Protein AF-A0A7K1D585-F1 (afdb_monomer)

Secondary structure (DSSP, 8-state):
---SEEEEETTEEEEE-STT-HHHHHHHHHHHHHTTTTTTEEEEEE-SSEEEEEESSTT-HHHHHHHHHHHHHHHHHHHHHHHHHHHHHT--

Mean predicted aligned error: 7.56 Å

Foldseek 3Di:
DFFPAWDFDFQKIKTFGPFQSFVVLQVVVVVCCVVVVQVQWPGWDGDGGMIITGGPGRRCRRVSRVSVVVVVVVVVVVVVVVVVVVVVVVVD

Structure (mmCIF, N/CA/C/O backbone):
data_AF-A0A7K1D585-F1
#
_entry.id   AF-A0A7K1D585-F1
#
loop_
_atom_site.group_PDB
_atom_site.id
_atom_site.type_symbol
_atom_site.label_atom_id
_atom_site.label_alt_id
_atom_site.label_comp_id
_atom_site.label_asym_id
_atom_site.label_entity_id
_atom_site.label_seq_id
_atom_site.pdbx_PDB_ins_code
_atom_site.Cartn_x
_atom_site.Cartn_y
_atom_site.Cartn_z
_atom_site.occupanc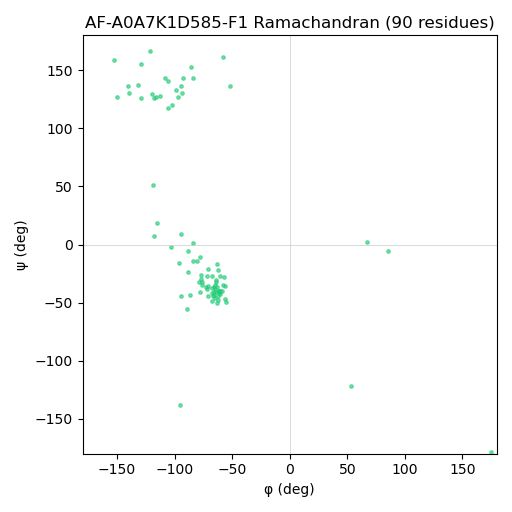y
_atom_site.B_iso_or_equiv
_atom_site.auth_seq_id
_atom_site.auth_comp_id
_atom_site.auth_asym_id
_atom_site.auth_atom_id
_atom_site.pdbx_PDB_model_num
ATOM 1 N N . GLN A 1 1 ? 4.818 9.660 -11.692 1.00 61.47 1 GLN A N 1
ATOM 2 C CA . GLN A 1 1 ? 3.651 9.230 -10.892 1.00 61.47 1 GLN A CA 1
ATOM 3 C C . GLN A 1 1 ? 4.025 7.909 -10.233 1.00 61.47 1 GLN A C 1
ATOM 5 O O . GLN A 1 1 ? 4.556 7.071 -10.943 1.00 61.47 1 GLN A O 1
ATOM 10 N N . LEU A 1 2 ? 3.866 7.755 -8.909 1.00 79.00 2 LEU A N 1
ATOM 11 C CA . LEU A 1 2 ? 4.301 6.539 -8.186 1.00 79.00 2 LEU A CA 1
ATOM 12 C C . LEU A 1 2 ? 3.184 5.514 -7.977 1.00 79.00 2 LEU A C 1
ATOM 14 O O . LEU A 1 2 ? 3.491 4.376 -7.672 1.00 79.00 2 LEU A O 1
ATOM 18 N N . ILE A 1 3 ? 1.917 5.896 -8.145 1.00 90.75 3 ILE A N 1
ATOM 19 C CA . ILE A 1 3 ? 0.769 4.993 -8.007 1.00 90.75 3 ILE A CA 1
ATOM 20 C C . ILE A 1 3 ? 0.221 4.679 -9.400 1.00 90.75 3 ILE A C 1
ATOM 22 O O . ILE A 1 3 ? -0.225 5.591 -10.104 1.00 90.75 3 ILE A O 1
ATOM 26 N N . LEU A 1 4 ? 0.267 3.402 -9.776 1.00 92.94 4 LEU A N 1
ATOM 27 C CA . LEU A 1 4 ? -0.284 2.855 -11.019 1.00 92.94 4 LEU A CA 1
ATOM 28 C C . LEU A 1 4 ? -1.701 2.315 -10.804 1.00 92.94 4 LEU A C 1
ATOM 30 O O . LEU A 1 4 ? -2.599 2.595 -11.594 1.00 92.94 4 LEU A O 1
ATOM 34 N N . SER A 1 5 ? -1.921 1.582 -9.713 1.00 94.88 5 SER A N 1
ATOM 35 C CA . SER A 1 5 ? -3.238 1.070 -9.330 1.00 94.88 5 SER A CA 1
ATOM 36 C C . SER A 1 5 ? -3.344 0.888 -7.819 1.00 94.88 5 SER A C 1
ATOM 38 O O . SER A 1 5 ? -2.333 0.811 -7.118 1.00 94.88 5 SER A O 1
ATOM 40 N N . VAL A 1 6 ? -4.580 0.857 -7.318 1.00 96.62 6 VAL A N 1
ATOM 41 C CA . VAL A 1 6 ? -4.889 0.602 -5.908 1.00 96.62 6 VAL A CA 1
ATOM 42 C C . VAL A 1 6 ? -6.115 -0.300 -5.828 1.00 96.62 6 VAL A C 1
ATOM 44 O O . VAL A 1 6 ? -7.127 -0.002 -6.466 1.00 96.62 6 VAL A O 1
ATOM 47 N N . VAL A 1 7 ? -6.033 -1.374 -5.046 1.00 97.62 7 VAL A N 1
ATOM 48 C CA . VAL A 1 7 ? -7.133 -2.320 -4.800 1.00 97.62 7 VAL A CA 1
ATOM 49 C C . VAL A 1 7 ? -7.255 -2.564 -3.299 1.00 97.62 7 VAL A C 1
ATOM 51 O O . VAL A 1 7 ? -6.245 -2.721 -2.622 1.00 97.62 7 VAL A O 1
ATOM 54 N N . GLY A 1 8 ? -8.478 -2.589 -2.770 1.00 97.81 8 GLY A N 1
ATOM 55 C CA . GLY A 1 8 ? -8.747 -2.907 -1.366 1.00 97.81 8 GLY A CA 1
ATOM 56 C C . GLY A 1 8 ? -9.346 -4.304 -1.200 1.00 97.81 8 GLY A C 1
ATOM 57 O O . GLY A 1 8 ? -10.190 -4.699 -1.999 1.00 97.81 8 GLY A O 1
ATOM 58 N N . SER A 1 9 ? -8.937 -5.031 -0.160 1.00 97.81 9 SER A N 1
ATOM 59 C CA . SER A 1 9 ? -9.493 -6.336 0.221 1.00 97.81 9 SER A CA 1
ATOM 60 C C . SER A 1 9 ? -9.383 -6.534 1.730 1.00 97.81 9 SER A C 1
ATOM 62 O O . SER A 1 9 ? -8.299 -6.373 2.286 1.00 97.81 9 SER A O 1
ATOM 64 N N . GLY A 1 10 ? -10.487 -6.866 2.406 1.00 98.06 10 GLY A N 1
ATOM 65 C CA . GLY A 1 10 ? -10.509 -6.983 3.868 1.00 98.06 10 GLY A CA 1
ATOM 66 C C . GLY A 1 10 ? -9.963 -5.719 4.537 1.00 98.06 10 GLY A C 1
ATOM 67 O O . GLY A 1 10 ? -10.455 -4.616 4.287 1.00 98.06 10 GLY A O 1
ATOM 68 N N . ASN A 1 11 ? -8.917 -5.867 5.346 1.00 97.94 11 ASN A N 1
ATOM 69 C CA . ASN A 1 11 ? -8.204 -4.765 5.990 1.00 97.94 11 ASN A CA 1
ATOM 70 C C . ASN A 1 11 ? -6.974 -4.292 5.201 1.00 97.94 11 ASN A C 1
ATOM 72 O O . ASN A 1 11 ? -6.202 -3.499 5.721 1.00 97.94 11 ASN A O 1
ATOM 76 N N . LEU A 1 12 ? -6.753 -4.755 3.974 1.00 98.25 12 LEU A N 1
ATOM 77 C CA . LEU A 1 12 ? -5.576 -4.421 3.177 1.00 98.25 12 LEU A CA 1
ATOM 78 C C . LEU A 1 12 ? -5.933 -3.487 2.021 1.00 98.25 12 LEU A C 1
ATOM 80 O O . LEU A 1 12 ? -6.965 -3.641 1.365 1.00 98.25 12 LEU A O 1
ATOM 84 N N . ALA A 1 13 ? -5.032 -2.557 1.724 1.00 97.75 13 ALA A N 1
ATOM 85 C CA . ALA A 1 13 ? -4.960 -1.875 0.442 1.00 97.75 13 ALA A CA 1
ATOM 86 C C . ALA A 1 13 ? -3.631 -2.226 -0.237 1.00 97.75 13 ALA A C 1
ATOM 88 O O . ALA A 1 13 ? -2.560 -2.074 0.347 1.00 97.75 13 ALA A O 1
ATOM 89 N N . VAL A 1 14 ? -3.708 -2.701 -1.475 1.00 97.81 14 VAL A N 1
ATOM 90 C CA . VAL A 1 14 ? -2.562 -3.062 -2.309 1.00 97.81 14 VAL A CA 1
ATOM 91 C C . VAL A 1 14 ? -2.345 -1.943 -3.313 1.00 97.81 14 VAL A C 1
ATOM 93 O O . VAL A 1 14 ? -3.240 -1.640 -4.106 1.00 97.81 14 VAL A O 1
ATOM 96 N N . VAL A 1 15 ? -1.168 -1.327 -3.287 1.00 97.12 15 VAL A N 1
ATOM 97 C CA . VAL A 1 15 ? -0.794 -0.239 -4.192 1.00 97.12 15 VAL A CA 1
ATOM 98 C C . VAL A 1 15 ? 0.307 -0.711 -5.127 1.00 97.12 15 VAL A C 1
ATOM 100 O O . VAL A 1 15 ? 1.338 -1.196 -4.670 1.00 97.12 15 VAL A O 1
ATOM 103 N N . ARG A 1 16 ? 0.111 -0.538 -6.433 1.00 96.56 16 ARG A N 1
ATOM 104 C CA . ARG A 1 16 ? 1.127 -0.827 -7.450 1.00 96.56 16 ARG A CA 1
ATOM 105 C C . ARG A 1 16 ? 1.904 0.428 -7.803 1.00 96.56 16 ARG A C 1
ATOM 107 O O . ARG A 1 16 ? 1.308 1.486 -8.022 1.00 96.56 16 ARG A O 1
ATOM 114 N N . THR A 1 17 ? 3.215 0.287 -7.916 1.00 95.44 17 THR A N 1
ATOM 115 C CA . THR A 1 17 ? 4.151 1.344 -8.300 1.00 95.44 17 THR A CA 1
ATOM 116 C C . THR A 1 17 ? 4.929 0.953 -9.555 1.00 95.44 17 THR A C 1
ATOM 118 O O . THR A 1 17 ? 4.917 -0.214 -9.945 1.00 95.44 17 THR A O 1
ATOM 121 N N . PRO A 1 18 ? 5.625 1.895 -10.216 1.00 94.44 18 PRO A N 1
ATOM 122 C CA . PRO A 1 18 ? 6.700 1.532 -11.136 1.00 94.44 18 PRO A CA 1
ATOM 123 C C . PRO A 1 18 ? 7.791 0.703 -10.422 1.00 94.44 18 PRO A C 1
ATOM 125 O O . PRO A 1 18 ? 7.867 0.772 -9.186 1.00 94.44 18 PRO A O 1
ATOM 128 N N . PRO A 1 19 ? 8.645 -0.021 -11.169 1.00 94.62 19 PRO A N 1
ATOM 129 C CA . PRO A 1 19 ? 9.758 -0.792 -10.604 1.00 94.62 19 PRO A CA 1
ATOM 130 C C . PRO A 1 19 ? 10.645 0.049 -9.676 1.00 94.62 19 PRO A C 1
ATOM 132 O O . PRO A 1 19 ? 10.939 1.210 -9.982 1.00 94.62 19 PRO A O 1
ATOM 135 N N . GLY A 1 20 ? 11.021 -0.510 -8.522 1.00 93.06 20 GLY A N 1
ATOM 136 C CA . GLY A 1 20 ? 11.786 0.171 -7.467 1.00 93.06 20 GLY A CA 1
ATOM 137 C C . GLY A 1 20 ? 11.057 1.314 -6.743 1.00 93.06 20 GLY A C 1
ATOM 138 O O . GLY A 1 20 ? 11.636 1.984 -5.884 1.00 93.06 20 GLY A O 1
ATOM 139 N N . GLY A 1 21 ? 9.792 1.584 -7.080 1.00 93.56 21 GLY A N 1
ATOM 140 C CA . GLY A 1 21 ? 9.026 2.717 -6.557 1.00 93.56 21 GLY A CA 1
ATOM 141 C C . GLY A 1 21 ? 8.361 2.476 -5.200 1.00 93.56 21 GLY A C 1
ATOM 142 O O . GLY A 1 21 ? 7.931 3.444 -4.562 1.00 93.56 21 GLY A O 1
ATOM 143 N N . ALA A 1 22 ? 8.268 1.222 -4.750 1.00 96.00 22 ALA A N 1
ATOM 144 C CA . ALA A 1 22 ? 7.471 0.857 -3.583 1.00 96.00 22 ALA A CA 1
ATOM 145 C C . ALA A 1 22 ? 8.001 1.483 -2.287 1.00 96.00 22 ALA A C 1
ATOM 147 O O . ALA A 1 22 ? 7.233 2.099 -1.552 1.00 96.00 22 ALA A O 1
ATOM 148 N N . ASN A 1 23 ? 9.312 1.423 -2.039 1.00 95.88 23 ASN A N 1
ATOM 149 C CA . ASN A 1 23 ? 9.919 1.994 -0.829 1.00 95.88 23 ASN 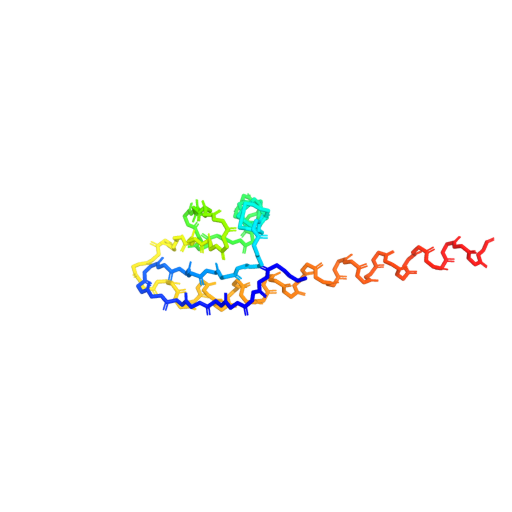A CA 1
ATOM 150 C C . ASN A 1 23 ? 9.720 3.513 -0.720 1.00 95.88 23 ASN A C 1
ATOM 152 O O . ASN A 1 23 ? 9.414 4.039 0.352 1.00 95.88 23 ASN A O 1
ATOM 156 N N . LEU A 1 24 ? 9.840 4.231 -1.842 1.00 93.38 24 LEU A N 1
ATOM 157 C CA . LEU A 1 24 ? 9.610 5.675 -1.873 1.00 93.38 24 LEU A CA 1
ATOM 158 C C . LEU A 1 24 ? 8.151 6.016 -1.546 1.00 93.38 24 LEU A C 1
ATOM 160 O O . LEU A 1 24 ? 7.886 6.980 -0.821 1.00 93.38 24 LEU A O 1
ATOM 164 N N . LEU A 1 25 ? 7.211 5.232 -2.077 1.00 93.81 25 LEU A N 1
ATOM 165 C CA . LEU A 1 25 ? 5.792 5.401 -1.792 1.00 93.81 25 LEU A CA 1
ATOM 166 C C . LEU A 1 25 ? 5.462 5.065 -0.334 1.00 93.81 25 LEU A C 1
ATOM 168 O O . LEU A 1 25 ? 4.804 5.871 0.319 1.00 93.81 25 LEU A O 1
ATOM 172 N N . ALA A 1 26 ? 5.928 3.925 0.177 1.00 94.19 26 ALA A N 1
ATOM 173 C CA . ALA A 1 26 ? 5.699 3.503 1.558 1.00 94.19 26 ALA A CA 1
ATOM 174 C C . ALA A 1 26 ? 6.188 4.569 2.545 1.00 94.19 26 ALA A C 1
ATOM 176 O O . ALA A 1 26 ? 5.412 5.057 3.358 1.00 94.19 26 ALA A O 1
ATOM 177 N N . SER A 1 27 ? 7.403 5.083 2.340 1.00 93.06 27 SER A N 1
ATOM 178 C CA . SER A 1 27 ? 7.947 6.184 3.139 1.00 93.06 27 SER A CA 1
ATOM 179 C C . SER A 1 27 ? 7.079 7.456 3.097 1.00 93.06 27 SER A C 1
ATOM 181 O O . SER A 1 27 ? 6.993 8.195 4.078 1.00 93.06 27 SER A O 1
ATOM 183 N N . ALA A 1 28 ? 6.430 7.753 1.964 1.00 91.44 28 ALA A N 1
ATOM 184 C CA . ALA A 1 28 ? 5.500 8.880 1.864 1.00 91.44 28 ALA A CA 1
ATOM 185 C C . ALA A 1 28 ? 4.185 8.634 2.610 1.00 91.44 28 ALA A C 1
ATOM 187 O O . ALA A 1 28 ? 3.672 9.562 3.233 1.00 91.44 28 ALA A O 1
ATOM 188 N N . ILE A 1 29 ? 3.675 7.404 2.564 1.00 91.69 29 ILE A N 1
ATOM 189 C CA . ILE A 1 29 ? 2.484 6.986 3.305 1.00 91.69 29 ILE A CA 1
ATOM 190 C C . ILE A 1 29 ? 2.757 7.023 4.810 1.00 91.69 29 ILE A C 1
ATOM 192 O O . ILE A 1 29 ? 1.948 7.572 5.550 1.00 91.69 29 ILE A O 1
ATOM 196 N N . ASP A 1 30 ? 3.912 6.535 5.263 1.00 91.19 30 ASP A N 1
ATOM 197 C CA . ASP A 1 30 ? 4.267 6.523 6.685 1.00 91.19 30 ASP A CA 1
ATOM 198 C C . ASP A 1 30 ? 4.333 7.943 7.264 1.00 91.19 30 ASP A C 1
ATOM 200 O O . ASP A 1 30 ? 3.811 8.198 8.348 1.00 91.19 30 ASP A O 1
ATOM 204 N N . ARG A 1 31 ? 4.885 8.909 6.513 1.00 90.62 31 ARG A N 1
ATOM 205 C CA . ARG A 1 31 ? 4.865 10.329 6.913 1.00 90.62 31 ARG A CA 1
ATOM 206 C C . ARG A 1 31 ? 3.443 10.885 7.033 1.00 90.62 31 ARG A C 1
ATOM 208 O O . ARG A 1 31 ? 3.173 11.641 7.963 1.00 90.62 31 ARG A O 1
ATOM 215 N N . ALA A 1 32 ? 2.549 10.509 6.119 1.00 89.44 32 ALA A N 1
ATOM 216 C CA . ALA A 1 32 ? 1.142 10.908 6.163 1.00 89.44 32 ALA A CA 1
ATOM 217 C C . ALA A 1 32 ? 0.352 10.198 7.278 1.00 89.44 32 ALA A C 1
ATOM 219 O O . ALA A 1 32 ? -0.627 10.715 7.804 1.00 89.44 32 ALA A O 1
ATOM 220 N N . ALA A 1 33 ? 0.765 9.001 7.684 1.00 88.69 33 ALA A N 1
ATOM 221 C CA . ALA A 1 33 ? 0.199 8.358 8.862 1.00 88.69 33 ALA A CA 1
ATOM 222 C C . ALA A 1 33 ? 0.658 9.082 10.141 1.00 88.69 33 ALA A C 1
ATOM 224 O O . ALA A 1 33 ? -0.159 9.392 11.006 1.00 88.69 33 ALA A O 1
ATOM 225 N N . GLN A 1 34 ? 1.950 9.416 10.231 1.00 87.88 34 GLN A N 1
ATOM 226 C CA . GLN A 1 34 ? 2.545 10.107 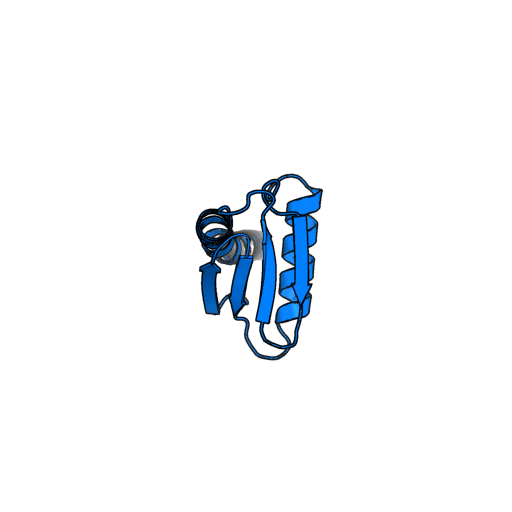11.382 1.00 87.88 34 GLN A CA 1
ATOM 227 C C . GLN A 1 34 ? 2.008 11.527 11.590 1.00 87.88 34 GLN A C 1
ATOM 229 O O . GLN A 1 34 ? 1.868 11.962 12.730 1.00 87.88 34 GLN A O 1
ATOM 234 N N . ASN A 1 35 ? 1.690 12.251 10.514 1.00 86.38 35 ASN A N 1
ATOM 235 C CA . ASN A 1 35 ? 1.116 13.596 10.601 1.00 86.38 35 ASN A CA 1
ATOM 236 C C . ASN A 1 35 ? -0.417 13.605 10.795 1.00 86.38 35 ASN A C 1
ATOM 238 O O . ASN A 1 35 ? -1.018 14.675 10.875 1.00 86.38 35 ASN A O 1
ATOM 242 N N . GLY A 1 36 ? -1.044 12.426 10.889 1.00 84.88 36 GLY A N 1
ATOM 243 C CA . GLY A 1 36 ? -2.476 12.261 11.132 1.00 84.88 36 GLY A CA 1
ATOM 244 C C . GLY A 1 36 ? -3.366 12.309 9.885 1.00 84.88 36 GLY A C 1
ATOM 245 O O . GLY A 1 36 ? -4.557 12.015 10.004 1.00 84.88 36 GLY A O 1
ATOM 246 N N . GLU A 1 37 ? -2.826 12.602 8.697 1.00 86.31 37 GLU A N 1
ATOM 247 C CA . GLU A 1 37 ? -3.587 12.625 7.435 1.00 86.31 37 GLU A CA 1
ATOM 248 C C . GLU A 1 37 ? -4.131 11.238 7.053 1.00 86.31 37 GLU A C 1
ATOM 250 O O . GLU A 1 37 ? -5.196 11.132 6.444 1.00 86.31 37 GLU A O 1
ATOM 255 N N . LEU A 1 38 ? -3.428 10.167 7.439 1.00 88.81 38 LEU A N 1
ATOM 256 C CA . LEU A 1 38 ? -3.800 8.781 7.148 1.00 88.81 38 LEU A CA 1
ATOM 257 C C . LE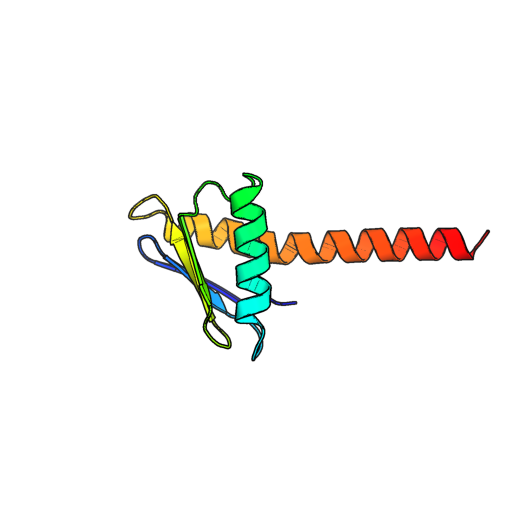U A 1 38 ? -4.039 7.952 8.419 1.00 88.81 38 LEU A C 1
ATOM 259 O O . LEU A 1 38 ? -3.512 6.855 8.592 1.00 88.81 38 LEU A O 1
ATOM 263 N N . SER A 1 39 ? -4.876 8.473 9.316 1.00 89.06 39 SER A N 1
ATOM 264 C CA . SER A 1 39 ? -5.166 7.875 10.630 1.00 89.06 39 SER A CA 1
ATOM 265 C C . SER A 1 39 ? -5.843 6.495 10.593 1.00 89.06 39 SER A C 1
ATOM 267 O O . SER A 1 39 ? -5.836 5.784 11.604 1.00 89.06 39 SER A O 1
ATOM 269 N N . SER A 1 40 ? -6.422 6.100 9.456 1.00 92.25 40 SER A N 1
ATOM 270 C CA . SER A 1 40 ? -7.058 4.792 9.249 1.00 92.25 40 SER A CA 1
ATOM 271 C C . SER A 1 40 ? -6.064 3.664 8.949 1.00 92.25 40 SER A C 1
ATOM 273 O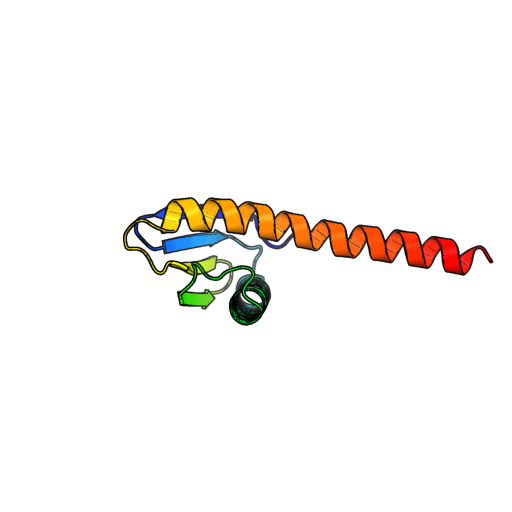 O . SER A 1 40 ? -6.442 2.494 9.058 1.00 92.25 40 SER A O 1
ATOM 275 N N . ALA A 1 41 ? -4.808 3.987 8.622 1.00 94.25 41 ALA A N 1
ATOM 276 C CA . ALA A 1 41 ? -3.738 3.015 8.435 1.00 94.25 41 ALA A CA 1
ATOM 277 C C . ALA A 1 41 ? -3.080 2.630 9.776 1.00 94.25 41 ALA A C 1
ATOM 279 O O . ALA A 1 41 ? -2.917 3.457 10.673 1.00 94.25 41 ALA A O 1
ATOM 280 N N . ILE A 1 42 ? -2.701 1.359 9.905 1.00 95.12 42 ILE A N 1
ATOM 281 C CA . ILE A 1 42 ? -1.822 0.827 10.955 1.00 95.12 42 ILE A CA 1
ATOM 282 C C . ILE A 1 42 ? -0.358 0.978 10.524 1.00 95.12 42 ILE A C 1
ATOM 284 O O . ILE A 1 42 ? 0.478 1.371 11.330 1.00 95.12 42 ILE A O 1
ATOM 288 N N . GLY A 1 43 ? -0.049 0.660 9.263 1.00 93.69 43 GLY A N 1
ATOM 289 C CA . GLY A 1 43 ? 1.313 0.685 8.732 1.00 93.69 43 GLY A CA 1
ATOM 290 C C . GLY A 1 43 ? 1.409 0.159 7.301 1.00 93.69 43 GLY A C 1
ATOM 291 O O . GLY A 1 43 ? 0.392 -0.208 6.695 1.00 93.69 43 GLY A O 1
ATOM 292 N N . THR A 1 44 ? 2.634 0.126 6.769 1.00 95.94 44 THR A N 1
ATOM 293 C CA . THR A 1 44 ? 2.934 -0.311 5.400 1.00 95.94 44 THR A CA 1
ATOM 294 C C . THR A 1 44 ? 4.045 -1.360 5.328 1.00 95.94 44 THR A C 1
ATOM 296 O O . THR A 1 44 ? 4.900 -1.439 6.205 1.00 95.94 44 THR A O 1
ATOM 299 N N . ILE A 1 45 ? 4.037 -2.169 4.262 1.00 97.50 45 ILE A N 1
ATOM 300 C CA . ILE A 1 45 ? 5.153 -3.035 3.855 1.00 97.50 45 ILE A CA 1
ATOM 301 C C . ILE A 1 45 ? 5.429 -2.784 2.374 1.00 97.50 45 ILE A C 1
ATOM 303 O O . ILE A 1 45 ? 4.522 -2.895 1.545 1.00 97.50 45 ILE A O 1
ATOM 307 N N . ALA A 1 46 ? 6.679 -2.471 2.040 1.00 97.50 46 ALA A N 1
ATOM 308 C CA . ALA A 1 46 ? 7.129 -2.286 0.667 1.00 97.50 46 ALA A CA 1
ATOM 309 C C . ALA A 1 46 ? 7.832 -3.540 0.131 1.00 97.50 46 ALA A C 1
ATOM 311 O O . ALA A 1 46 ? 8.704 -4.104 0.789 1.00 97.50 46 ALA A O 1
ATOM 312 N N . GLY A 1 47 ? 7.461 -3.943 -1.083 1.00 97.38 47 GLY A N 1
ATOM 313 C CA . GLY A 1 47 ? 8.259 -4.817 -1.940 1.00 97.38 47 GLY A CA 1
ATOM 314 C C . GLY A 1 47 ? 9.098 -3.995 -2.922 1.00 97.38 47 GLY A C 1
ATOM 315 O O . GLY A 1 47 ? 9.639 -2.950 -2.565 1.00 97.38 47 GLY A O 1
ATOM 316 N N . ASP A 1 48 ? 9.169 -4.444 -4.177 1.00 96.88 48 ASP A N 1
ATOM 317 C CA . ASP A 1 48 ? 9.814 -3.697 -5.269 1.00 96.88 48 ASP A CA 1
ATOM 318 C C . ASP A 1 48 ? 8.834 -2.750 -5.986 1.00 96.88 48 ASP A C 1
ATOM 320 O O . ASP A 1 48 ? 9.030 -1.532 -6.046 1.00 96.88 48 ASP A O 1
ATOM 324 N N . ASP A 1 49 ? 7.729 -3.313 -6.475 1.00 96.75 49 ASP A N 1
ATOM 325 C CA . ASP A 1 49 ? 6.718 -2.625 -7.285 1.00 96.75 49 ASP A CA 1
ATOM 326 C C . ASP A 1 49 ? 5.330 -2.583 -6.618 1.00 96.75 49 ASP A C 1
ATOM 328 O O . ASP A 1 49 ? 4.326 -2.211 -7.233 1.00 96.75 49 ASP A O 1
ATOM 332 N N . THR A 1 50 ? 5.256 -3.019 -5.359 1.00 96.56 50 THR A N 1
ATOM 333 C CA . THR A 1 50 ? 4.008 -3.189 -4.616 1.00 96.56 50 THR A CA 1
ATOM 334 C C . THR A 1 50 ? 4.175 -2.742 -3.170 1.00 96.56 50 THR A C 1
ATOM 336 O O . THR A 1 50 ? 5.159 -3.083 -2.518 1.00 96.56 50 THR A O 1
ATOM 339 N N . VAL A 1 51 ? 3.187 -2.011 -2.654 1.00 97.75 51 VAL A N 1
ATOM 340 C CA . VAL A 1 51 ? 3.072 -1.653 -1.236 1.00 97.75 51 VAL A CA 1
ATOM 341 C C . VAL A 1 51 ? 1.771 -2.220 -0.686 1.00 97.75 51 VAL A C 1
ATOM 343 O O . VAL A 1 51 ? 0.702 -2.005 -1.261 1.00 97.75 51 VAL A O 1
ATOM 346 N N . LEU A 1 52 ? 1.859 -2.920 0.439 1.00 98.12 52 LEU A N 1
ATOM 347 C CA . LEU A 1 52 ? 0.705 -3.287 1.251 1.00 98.12 52 LEU A CA 1
ATOM 348 C C . LEU A 1 52 ? 0.505 -2.229 2.329 1.00 98.12 52 LEU A C 1
ATOM 350 O O . LEU A 1 52 ? 1.447 -1.884 3.037 1.00 98.12 52 LEU A O 1
ATOM 354 N N . VAL A 1 53 ? -0.720 -1.734 2.470 1.00 97.38 53 VAL A N 1
ATOM 355 C CA . VAL A 1 53 ? -1.123 -0.827 3.548 1.00 97.38 53 VAL A CA 1
ATOM 356 C C . VAL A 1 53 ? -2.202 -1.517 4.367 1.00 97.38 53 VAL A C 1
ATOM 358 O O . VAL A 1 53 ? -3.209 -1.968 3.818 1.00 97.38 53 VAL A O 1
ATOM 361 N N . VAL A 1 54 ? -1.992 -1.608 5.676 1.00 97.62 54 VAL A N 1
ATOM 362 C CA . VAL A 1 54 ? -2.912 -2.287 6.593 1.00 97.62 54 VAL A CA 1
ATOM 363 C C . VAL A 1 54 ? -3.825 -1.253 7.241 1.00 97.62 54 VAL A C 1
ATOM 365 O O . VAL A 1 54 ? -3.347 -0.279 7.813 1.00 97.62 54 VAL A O 1
ATOM 368 N N . ALA A 1 55 ? -5.135 -1.452 7.164 1.00 97.56 55 ALA A N 1
ATOM 369 C CA . ALA A 1 55 ? -6.158 -0.639 7.806 1.00 97.56 55 ALA A CA 1
ATOM 370 C C . ALA A 1 55 ? -6.416 -1.097 9.248 1.00 97.56 55 ALA A C 1
ATOM 372 O O . ALA A 1 55 ? -6.293 -2.277 9.575 1.00 97.56 55 ALA A O 1
ATOM 373 N N . LYS A 1 56 ? -6.863 -0.165 10.097 1.00 96.31 56 LYS A N 1
ATOM 374 C CA . LYS A 1 56 ? -7.277 -0.451 11.483 1.00 96.31 56 LYS A CA 1
ATOM 375 C C . LYS A 1 56 ? -8.516 -1.338 11.573 1.00 96.31 56 LYS A C 1
ATOM 377 O O . LYS A 1 56 ? -8.625 -2.159 12.475 1.00 96.31 56 LYS A O 1
ATOM 382 N N . GLN A 1 57 ? -9.460 -1.151 10.656 1.00 97.00 57 GLN A N 1
ATOM 383 C CA . GLN A 1 57 ? -10.716 -1.897 10.629 1.00 97.00 57 GLN A CA 1
ATOM 384 C C . GLN A 1 57 ? -10.598 -3.139 9.742 1.00 97.00 57 GLN A C 1
ATOM 386 O O . GLN A 1 57 ? -9.996 -3.081 8.670 1.00 97.00 57 GLN A O 1
ATOM 391 N N . ALA A 1 58 ? -11.244 -4.236 10.153 1.00 96.88 58 ALA A N 1
ATOM 392 C CA . ALA A 1 58 ? -11.214 -5.528 9.457 1.00 96.88 58 ALA A CA 1
ATOM 393 C C . ALA A 1 58 ? -11.693 -5.464 7.991 1.00 96.88 58 ALA A C 1
ATOM 395 O O . ALA A 1 58 ? -11.253 -6.254 7.163 1.00 96.88 58 ALA A O 1
ATOM 396 N N . ASN A 1 59 ? -12.568 -4.514 7.660 1.00 96.94 59 ASN A N 1
ATOM 397 C CA . ASN A 1 59 ? -13.085 -4.248 6.314 1.00 96.94 59 ASN A CA 1
ATOM 398 C C . ASN A 1 59 ? -12.669 -2.859 5.785 1.00 96.94 59 ASN A C 1
ATOM 400 O O . ASN A 1 59 ? -13.290 -2.331 4.863 1.00 96.94 59 ASN A O 1
ATOM 404 N N . GLY A 1 60 ? -11.638 -2.246 6.377 1.00 97.31 60 GLY A N 1
ATOM 405 C CA . GLY A 1 60 ? -11.209 -0.881 6.060 1.00 97.31 60 GLY A CA 1
ATOM 406 C C . GLY A 1 60 ? -10.398 -0.741 4.766 1.00 97.31 60 GLY A C 1
ATOM 407 O O . GLY A 1 60 ? -10.174 0.379 4.308 1.00 97.31 60 GLY A O 1
ATOM 408 N N . GLY A 1 61 ? -9.967 -1.846 4.155 1.00 97.69 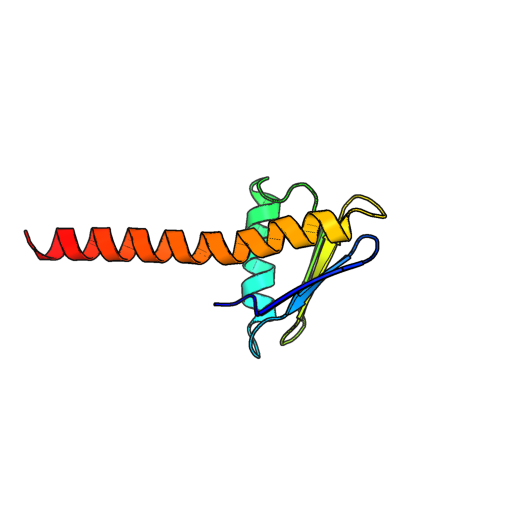61 GLY A N 1
ATOM 409 C CA . GLY A 1 61 ? -9.124 -1.874 2.957 1.00 97.69 61 GLY A CA 1
ATO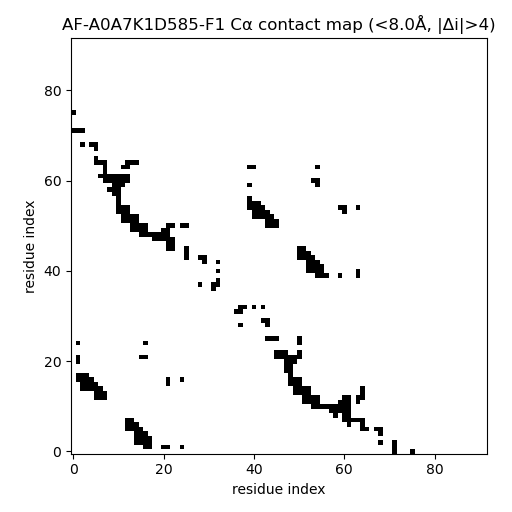M 410 C C . GLY A 1 61 ? -9.697 -1.100 1.760 1.00 97.69 61 GLY A C 1
ATOM 411 O O . GLY A 1 61 ? -8.992 -0.257 1.205 1.00 97.69 61 GLY A O 1
ATOM 412 N N . PRO A 1 62 ? -10.973 -1.295 1.366 1.00 97.62 62 PRO A N 1
ATOM 413 C CA . PRO A 1 62 ? -11.602 -0.527 0.286 1.00 97.62 62 PRO A CA 1
ATOM 414 C C . PRO A 1 62 ? -11.657 0.986 0.539 1.00 97.62 62 PRO A C 1
ATOM 416 O O . PRO A 1 62 ? -11.408 1.776 -0.374 1.00 97.62 62 PRO A O 1
ATOM 419 N N . ALA A 1 63 ? -11.937 1.407 1.776 1.00 96.19 63 ALA A N 1
ATOM 420 C CA . ALA A 1 63 ? -11.937 2.824 2.138 1.00 96.19 63 ALA A CA 1
ATOM 421 C C . ALA A 1 63 ? -10.518 3.409 2.067 1.00 96.19 63 ALA A C 1
ATOM 423 O O . ALA A 1 63 ? -10.307 4.470 1.478 1.00 96.19 63 ALA A O 1
ATOM 424 N N . LEU A 1 64 ? -9.532 2.676 2.589 1.00 95.50 64 LEU A N 1
ATOM 425 C CA . LEU A 1 64 ? -8.125 3.058 2.539 1.00 95.50 64 LEU A CA 1
ATOM 426 C C . LEU A 1 64 ? -7.612 3.162 1.094 1.00 95.50 64 LEU A C 1
ATOM 428 O O . LEU A 1 64 ? -6.922 4.119 0.748 1.00 95.50 64 LEU A O 1
ATOM 432 N N . ALA A 1 65 ? -8.014 2.233 0.223 1.00 95.81 65 ALA A N 1
ATOM 433 C CA . ALA A 1 65 ? -7.690 2.253 -1.199 1.00 95.81 65 ALA A CA 1
ATOM 434 C C . ALA A 1 65 ? -8.195 3.525 -1.899 1.00 95.81 65 ALA A C 1
ATOM 436 O O . ALA A 1 65 ? -7.477 4.104 -2.719 1.00 95.81 65 ALA A O 1
ATOM 437 N N . LYS A 1 66 ? -9.404 3.989 -1.556 1.00 94.00 66 LYS A N 1
ATOM 438 C CA . LYS A 1 66 ? -9.963 5.238 -2.092 1.00 94.00 66 LYS A CA 1
ATOM 439 C C . LYS A 1 66 ? -9.110 6.444 -1.692 1.00 94.00 66 LYS A C 1
ATOM 441 O O . LYS A 1 66 ? -8.713 7.213 -2.564 1.00 94.00 66 LYS A O 1
ATOM 446 N N . VAL A 1 67 ? -8.756 6.547 -0.410 1.00 92.38 67 VAL A N 1
ATOM 447 C CA . VAL A 1 67 ? -7.907 7.636 0.103 1.00 92.38 67 VAL A CA 1
ATOM 448 C C . VAL A 1 67 ? -6.515 7.610 -0.540 1.00 92.38 67 VAL A C 1
ATOM 450 O O . VAL A 1 67 ? -6.019 8.634 -1.004 1.00 92.38 67 VAL A O 1
ATOM 453 N N . LEU A 1 68 ? -5.890 6.436 -0.659 1.00 92.44 68 LEU A N 1
ATOM 454 C CA . LEU A 1 68 ? -4.564 6.291 -1.275 1.00 92.44 68 LEU A CA 1
ATOM 455 C C . LEU A 1 68 ? -4.551 6.659 -2.765 1.00 92.44 68 LEU A C 1
ATOM 457 O O . LEU A 1 68 ? -3.563 7.200 -3.269 1.00 92.44 68 LEU A O 1
ATOM 461 N N . LYS A 1 69 ? -5.655 6.414 -3.477 1.00 90.31 69 LYS A N 1
ATOM 462 C CA . LYS A 1 69 ? -5.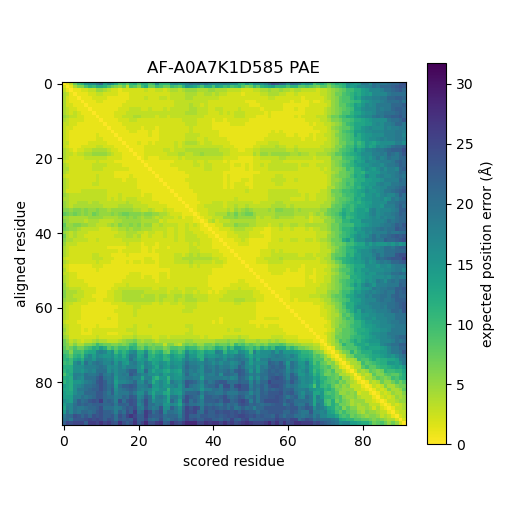807 6.825 -4.879 1.00 90.31 69 LYS A CA 1
ATOM 463 C C . LYS A 1 69 ? -5.777 8.351 -5.023 1.00 90.31 69 LYS A C 1
ATOM 465 O O . LYS A 1 69 ? -5.186 8.866 -5.972 1.00 90.31 69 LYS A O 1
ATOM 470 N N . GLU A 1 70 ? -6.347 9.067 -4.056 1.00 84.88 70 GLU A N 1
ATOM 471 C CA . GLU A 1 70 ? -6.303 10.532 -3.964 1.00 84.88 70 GLU A CA 1
ATOM 472 C C . GLU A 1 70 ? -4.934 11.038 -3.470 1.00 84.88 70 GLU A C 1
ATOM 474 O O . GLU A 1 70 ? -4.435 12.065 -3.935 1.00 84.88 70 GLU A O 1
ATOM 479 N N . PHE A 1 71 ? -4.251 10.273 -2.617 1.00 78.00 71 PHE A N 1
ATOM 480 C CA . PHE A 1 71 ? -2.916 10.604 -2.110 1.00 78.00 71 PHE A CA 1
ATOM 481 C C . PHE A 1 71 ? -1.863 10.717 -3.229 1.00 78.00 71 PHE A C 1
ATOM 483 O O . PHE A 1 71 ? -1.096 11.685 -3.292 1.00 78.00 71 PHE A O 1
ATOM 490 N N . GLY A 1 72 ? -1.879 9.791 -4.197 1.00 70.50 72 GLY A N 1
ATOM 491 C CA . GLY A 1 72 ? -1.026 9.868 -5.395 1.00 70.50 72 GLY A CA 1
ATOM 492 C C . GLY A 1 72 ? -1.298 11.097 -6.274 1.00 70.50 72 GLY A C 1
ATOM 493 O O . GLY A 1 72 ? -0.428 11.535 -7.034 1.00 70.50 72 GLY A O 1
ATOM 494 N N . VAL A 1 73 ? -2.492 11.677 -6.137 1.00 58.91 73 VAL A N 1
ATOM 495 C CA . VAL A 1 73 ? -2.977 12.872 -6.831 1.00 58.91 73 VAL A CA 1
ATOM 496 C C . VAL A 1 73 ? -2.624 14.171 -6.086 1.00 58.91 73 VAL A C 1
ATOM 498 O O . VAL A 1 73 ? -2.487 15.212 -6.727 1.00 58.91 73 VAL A O 1
ATOM 501 N N . SER A 1 74 ? -2.381 14.161 -4.779 1.00 55.31 74 SER A N 1
ATOM 502 C CA . SER A 1 74 ? -1.936 15.368 -4.057 1.00 55.31 74 SER A CA 1
ATOM 503 C C . SER A 1 74 ? -0.439 15.652 -4.246 1.00 55.31 74 SER A C 1
ATOM 505 O O . SER A 1 74 ? -0.032 16.807 -4.399 1.00 55.31 74 SER A O 1
ATOM 507 N N . ALA A 1 75 ? 0.391 14.611 -4.393 1.00 54.78 75 ALA A N 1
ATOM 508 C CA . ALA A 1 75 ? 1.824 14.761 -4.677 1.00 54.78 75 ALA A CA 1
ATOM 509 C C . ALA A 1 75 ? 2.127 15.493 -6.010 1.00 54.78 75 ALA A C 1
ATOM 511 O O . ALA A 1 75 ? 3.166 16.152 -6.129 1.00 54.78 75 ALA A O 1
ATOM 512 N N . ARG A 1 76 ? 1.227 15.430 -7.010 1.00 54.53 76 ARG A N 1
ATOM 513 C CA . ARG A 1 76 ? 1.346 16.210 -8.267 1.00 54.53 76 ARG A CA 1
ATOM 514 C C . ARG A 1 76 ? 1.053 17.703 -8.069 1.00 54.53 76 ARG A C 1
ATOM 516 O O . ARG A 1 76 ? 1.742 18.529 -8.667 1.00 54.53 76 ARG A O 1
ATOM 523 N N . ASN A 1 77 ? 0.098 18.064 -7.208 1.00 53.22 77 ASN A N 1
ATOM 524 C CA . ASN A 1 77 ? -0.300 19.463 -7.010 1.00 53.22 77 ASN A CA 1
ATOM 525 C C . ASN A 1 77 ? 0.778 20.273 -6.280 1.00 53.22 77 ASN A C 1
ATOM 527 O O . ASN A 1 77 ? 1.037 21.419 -6.654 1.00 53.22 77 ASN A O 1
ATOM 531 N N . SER A 1 78 ? 1.487 19.662 -5.325 1.00 55.16 78 SER A N 1
ATOM 532 C CA . SER A 1 78 ? 2.620 20.300 -4.635 1.00 55.16 78 SER A CA 1
ATOM 533 C C . SER A 1 78 ? 3.834 20.549 -5.541 1.00 55.16 78 SER A C 1
ATOM 535 O O . SER A 1 78 ? 4.604 21.480 -5.299 1.00 55.16 78 SER A O 1
ATOM 537 N N . LYS A 1 79 ? 4.025 19.756 -6.609 1.00 57.00 79 LYS A N 1
ATOM 538 C CA . LYS A 1 79 ? 5.078 20.015 -7.611 1.00 57.00 79 LYS A CA 1
ATOM 539 C C . LYS A 1 79 ? 4.679 21.123 -8.590 1.00 57.00 79 LYS A C 1
ATOM 541 O O . LYS A 1 79 ? 5.511 21.974 -8.895 1.00 57.00 79 LYS A O 1
ATOM 546 N N . ASN A 1 80 ? 3.420 21.150 -9.032 1.00 57.81 80 ASN A N 1
ATOM 547 C CA . ASN A 1 80 ? 2.937 22.150 -9.991 1.00 57.81 80 ASN A CA 1
ATOM 548 C C . ASN A 1 80 ? 2.916 23.571 -9.390 1.00 57.81 80 ASN A C 1
ATOM 550 O O . ASN A 1 80 ? 3.385 24.525 -10.005 1.00 57.81 80 ASN A O 1
ATOM 554 N N . THR A 1 81 ? 2.484 23.707 -8.133 1.00 59.88 81 THR A N 1
ATOM 555 C CA . THR A 1 81 ? 2.499 24.992 -7.402 1.00 59.88 81 THR A CA 1
ATOM 556 C C . THR A 1 81 ? 3.913 25.527 -7.150 1.00 59.88 81 THR A C 1
ATOM 558 O O . THR A 1 81 ? 4.147 26.729 -7.290 1.00 59.88 81 THR A O 1
ATOM 561 N N . LYS A 1 82 ? 4.888 24.659 -6.838 1.00 60.72 82 LYS A N 1
ATOM 562 C CA . LYS A 1 82 ? 6.301 25.065 -6.704 1.00 60.72 82 LYS A CA 1
ATOM 563 C C . LYS A 1 82 ? 6.922 25.490 -8.040 1.00 60.72 82 LYS A C 1
ATOM 565 O O . LYS A 1 82 ? 7.692 26.448 -8.057 1.00 60.72 82 LYS A O 1
ATOM 570 N N . ALA A 1 83 ? 6.581 24.825 -9.145 1.00 62.19 83 ALA A N 1
ATOM 571 C CA . ALA A 1 83 ? 7.082 25.176 -10.476 1.00 62.19 83 ALA A CA 1
ATOM 572 C C . ALA A 1 83 ? 6.588 26.557 -10.947 1.00 62.19 83 ALA A C 1
ATOM 574 O O . ALA A 1 83 ? 7.382 27.341 -11.468 1.00 62.19 83 ALA A O 1
ATOM 575 N N . ILE A 1 84 ? 5.313 26.883 -10.699 1.00 64.25 84 ILE A N 1
ATOM 576 C CA . ILE A 1 84 ? 4.723 28.192 -11.029 1.00 64.25 84 ILE A CA 1
ATOM 577 C C . ILE A 1 84 ? 5.410 29.310 -10.228 1.00 64.25 84 ILE A C 1
ATOM 579 O O . ILE A 1 84 ? 5.957 30.239 -10.820 1.00 64.25 84 ILE A O 1
ATOM 583 N N . LYS A 1 85 ? 5.531 29.157 -8.899 1.00 65.25 85 LYS A N 1
ATOM 584 C CA . LYS A 1 85 ? 6.211 30.140 -8.027 1.00 65.25 85 LYS A CA 1
ATOM 585 C C . LYS A 1 85 ? 7.659 30.430 -8.439 1.00 65.25 85 LYS A C 1
ATOM 587 O O . LYS A 1 85 ? 8.127 31.557 -8.300 1.00 65.25 85 LYS A O 1
ATOM 592 N N . ASN A 1 86 ? 8.381 29.421 -8.928 1.00 68.50 86 ASN A N 1
ATOM 593 C CA . ASN A 1 86 ? 9.778 29.581 -9.338 1.00 68.50 86 ASN A CA 1
ATOM 594 C C . ASN A 1 86 ? 9.917 30.285 -10.701 1.00 68.50 86 ASN A C 1
ATOM 596 O O . ASN A 1 86 ? 10.925 30.937 -10.963 1.00 68.50 86 ASN A O 1
ATOM 600 N N . LYS A 1 87 ? 8.897 30.176 -11.562 1.00 69.88 87 LYS A N 1
ATOM 601 C CA . LYS A 1 87 ? 8.834 30.860 -12.860 1.00 69.88 87 LYS A CA 1
ATOM 602 C C . LYS A 1 87 ? 8.473 32.341 -12.717 1.00 69.88 87 LYS A C 1
ATOM 604 O O . LYS A 1 87 ? 8.921 33.149 -13.524 1.00 69.88 87 LYS A O 1
ATOM 609 N N . ASP A 1 88 ? 7.711 32.699 -11.688 1.00 67.50 88 ASP A N 1
ATOM 610 C CA . ASP A 1 88 ? 7.381 34.098 -11.383 1.00 67.50 88 ASP A CA 1
ATOM 611 C C . ASP A 1 88 ? 8.557 34.836 -10.729 1.00 67.50 88 ASP A C 1
ATOM 613 O O . ASP A 1 88 ? 8.817 35.986 -11.056 1.00 67.50 88 ASP A O 1
ATOM 617 N N . ARG A 1 89 ? 9.363 34.151 -9.905 1.00 67.44 89 ARG A N 1
ATOM 618 C CA . ARG A 1 89 ? 10.589 34.726 -9.316 1.00 67.44 89 ARG A CA 1
ATOM 619 C C . ARG A 1 89 ? 11.745 34.952 -10.295 1.00 67.44 89 ARG A C 1
ATOM 621 O O . ARG A 1 89 ? 12.629 35.725 -9.974 1.00 67.44 89 ARG A O 1
ATOM 628 N N . LYS A 1 90 ? 11.774 34.266 -11.443 1.00 64.12 90 LYS A N 1
ATOM 629 C CA . LYS A 1 90 ? 12.804 34.454 -12.488 1.00 64.12 90 LYS A CA 1
ATOM 630 C C . LYS A 1 90 ? 12.459 35.549 -13.506 1.00 64.12 90 LYS A C 1
ATOM 632 O O . LYS A 1 90 ? 13.253 35.795 -14.406 1.00 64.12 90 LYS A O 1
ATOM 637 N N . ARG A 1 91 ? 11.254 36.122 -13.424 1.00 61.91 91 ARG A N 1
ATOM 638 C CA . ARG A 1 91 ? 10.759 37.169 -14.334 1.00 61.91 91 ARG A CA 1
ATOM 639 C C . ARG A 1 91 ? 10.794 38.577 -13.720 1.00 61.91 91 ARG A C 1
ATOM 641 O O . ARG A 1 91 ? 10.471 39.519 -14.434 1.00 61.91 91 ARG A O 1
ATOM 648 N N . ASN A 1 92 ? 11.210 38.692 -12.457 1.00 52.53 92 ASN A N 1
ATOM 649 C CA . ASN A 1 92 ? 11.593 39.934 -11.779 1.00 52.53 92 ASN A CA 1
ATOM 650 C C . ASN A 1 92 ? 13.106 39.944 -11.567 1.00 52.53 92 ASN A C 1
ATOM 652 O O . ASN A 1 92 ? 13.655 41.057 -11.448 1.00 52.53 92 ASN A O 1
#

pLDDT: mean 86.08, std 14.79, range [52.53, 98.25]

Radius of gyration: 14.96 Å; Cα contacts (8 Å, |Δi|>4): 157; chains: 1; bounding box: 26×47×26 Å

Nearest PDB structures (foldseek):
  3lap-assembly1_C  TM=9.570E-01  e=8.943E-08  Mycobacterium tuberculosis H37Rv
  5cj9-assembly1_A  TM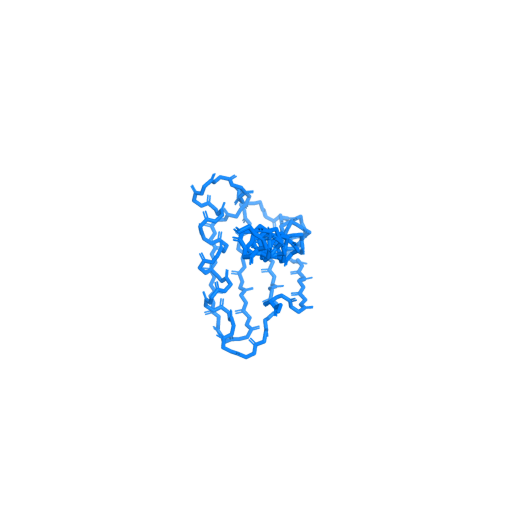=8.737E-01  e=2.996E-06  Halalkalibacterium halodurans C-125
  2p5m-assembly1_A  TM=8.788E-01  e=1.734E-05  Bacillus subtilis
  1xxa-assembly1_D  TM=7.594E-01  e=5.846E-05  Escherichia coli K-12
  2phc-assembly1_B  TM=5.218E-01  e=8.594E-02  Pyrococcus horikoshii OT3

Solvent-accessible surface area (backbone atoms only — not comparable to full-atom values): 4808 Å² total; per-residue (Å²): 129,60,65,76,47,62,47,45,53,52,25,31,17,44,35,32,25,50,84,71,30,9,53,64,50,40,56,52,50,51,52,35,35,74,72,54,80,36,67,60,50,73,51,70,50,54,55,49,36,34,26,43,37,34,30,73,42,73,69,30,2,50,61,49,19,55,54,52,57,50,50,59,55,50,65,53,51,63,51,54,57,51,52,52,56,55,56,57,65,74,74,113

Sequence (92 aa):
QLILSVVGSGNLAVVRTPPGGANLLASAIDRAAQNGELSSAIGTIAGDDTVLVVAKQANGGPALAKVLKEFGVSARNSKNTKAIKNKDRKRN